Protein AF-T1KUK3-F1 (afdb_monomer_lite)

Sequence (140 aa):
MKTKFILTFIVFLVFITVSYELYVPRKVQKRIIGCGTACPRTCSNPKIDSCIQVCTGNPECPEGYFENNIGKCVLWKDFSLCEDKPRKVEKVMIGCGSACPLTCKYPEPRMCIQVCTGLPECPRGYYENHLGECVLREDC

Organism: Tetranychus urticae (NCBI:txid32264)

pLDDT: mean 81.88, std 10.35, range [54.12, 97.0]

Secondary structure (DSSP, 8-state):
-HHHHHHHHHHHHHHHHHHHHHHS------EE-SSEESS--BTTB---S---EE----EEPPTTEEE-TTS-EEETT-HHHHS---SEE--EE-SSEESS--BSSS-S--S--EE----EEPPTT-EE-TTS-EE-GGG-

Radius of gyration: 22.69 Å; chains: 1; bounding box: 67×40×54 Å

Foldseek 3Di:
DVVVVVVVVVVVVVVVVVVVVVPDDPQQWFAFDQKDWPDAAALVHNDDPDTDIGRPRDGHGDPQWHQAPQRTTDHNVPNVRNVPHPQWDWFDFDQKDWPDDAALVRNDDDDTDIDGPRDGDAPPQFHQYPVRTTGHNVSD

Structure (mmCIF, N/CA/C/O backbone):
data_AF-T1KUK3-F1
#
_entry.id   AF-T1KUK3-F1
#
loop_
_atom_site.group_PDB
_atom_site.id
_atom_site.type_symbol
_atom_site.label_atom_id
_atom_site.label_alt_id
_atom_site.label_comp_id
_atom_site.label_asym_id
_atom_site.label_entity_id
_atom_site.label_seq_id
_atom_site.pdbx_PDB_ins_code
_atom_site.Cartn_x
_atom_site.Cartn_y
_atom_site.Cartn_z
_atom_site.occupancy
_atom_site.B_iso_or_equiv
_atom_site.auth_seq_id
_atom_site.auth_comp_id
_atom_site.auth_asym_id
_atom_site.auth_atom_id
_atom_site.pdbx_PDB_model_num
ATOM 1 N N . MET A 1 1 ? -49.539 22.377 9.166 1.00 60.59 1 MET A N 1
ATOM 2 C CA . MET A 1 1 ? -48.766 21.603 8.160 1.00 60.59 1 MET A CA 1
ATOM 3 C C . MET A 1 1 ? -47.248 21.708 8.326 1.00 60.59 1 MET A C 1
ATOM 5 O O . MET A 1 1 ? -46.596 20.682 8.212 1.00 60.59 1 MET A O 1
ATOM 9 N N . LYS A 1 2 ? -46.676 22.880 8.647 1.00 67.31 2 LYS A N 1
ATOM 10 C CA . LYS A 1 2 ? -45.213 23.085 8.733 1.00 67.31 2 LYS A CA 1
ATOM 11 C C . LYS A 1 2 ? -44.503 22.241 9.813 1.00 67.31 2 LYS A C 1
ATOM 13 O O . LYS A 1 2 ? -43.472 21.649 9.535 1.00 67.31 2 LYS A O 1
ATOM 18 N N . THR A 1 3 ? -45.091 22.093 11.002 1.00 70.62 3 THR A N 1
ATOM 19 C CA . THR A 1 3 ? -44.465 21.374 12.133 1.00 70.62 3 THR A CA 1
ATOM 20 C C . THR A 1 3 ? -44.334 19.863 11.912 1.00 70.62 3 THR A C 1
ATOM 22 O O . THR A 1 3 ? -43.325 19.277 12.284 1.00 70.62 3 THR A O 1
ATOM 25 N N . LYS A 1 4 ? -45.321 19.228 11.258 1.00 74.06 4 LYS A N 1
ATOM 26 C CA . LYS A 1 4 ? -45.257 17.793 10.926 1.00 74.06 4 LYS A CA 1
ATOM 27 C C . LYS A 1 4 ? -44.163 17.504 9.895 1.00 74.06 4 LYS A C 1
ATOM 29 O O . LYS A 1 4 ? -43.435 16.540 10.064 1.00 74.06 4 LYS A O 1
ATOM 34 N N . PHE A 1 5 ? -44.005 18.370 8.891 1.00 78.00 5 PHE A N 1
ATOM 35 C CA . PHE A 1 5 ? -42.974 18.225 7.858 1.00 78.00 5 PHE A CA 1
ATOM 36 C C . PHE A 1 5 ? -41.556 18.344 8.435 1.00 78.00 5 PHE A C 1
ATOM 38 O O . PHE A 1 5 ? -40.680 17.550 8.104 1.00 78.00 5 PHE A O 1
ATOM 45 N N . ILE A 1 6 ? -41.357 19.288 9.361 1.00 82.56 6 ILE A N 1
ATOM 46 C CA . ILE A 1 6 ? -40.087 19.464 10.077 1.00 82.56 6 ILE A CA 1
ATOM 47 C C . ILE A 1 6 ? -39.762 18.221 10.915 1.00 82.56 6 ILE A C 1
ATOM 49 O O . ILE A 1 6 ? -38.642 17.722 10.856 1.00 82.56 6 ILE A O 1
ATOM 53 N N . LEU A 1 7 ? -40.740 17.677 11.646 1.00 83.06 7 LEU A N 1
ATOM 54 C CA . LEU A 1 7 ? -40.525 16.492 12.477 1.00 83.06 7 LEU A CA 1
ATOM 55 C C . LEU A 1 7 ? -40.154 15.258 11.637 1.00 83.06 7 LEU A C 1
ATOM 57 O O . LEU A 1 7 ? -39.232 14.531 11.992 1.00 83.06 7 LEU A O 1
ATOM 61 N N . THR A 1 8 ? -40.818 15.044 10.497 1.00 83.31 8 THR A N 1
ATOM 62 C CA . THR A 1 8 ? -40.507 13.928 9.590 1.00 83.31 8 THR A CA 1
ATOM 63 C C . THR A 1 8 ? -39.112 14.058 8.979 1.00 83.31 8 THR A C 1
ATOM 65 O O . THR A 1 8 ? -38.386 13.069 8.903 1.00 83.31 8 THR A O 1
ATOM 68 N N . PHE A 1 9 ? -38.706 15.270 8.592 1.00 87.06 9 PHE A N 1
ATOM 69 C CA . PHE A 1 9 ? -37.367 15.525 8.063 1.00 87.06 9 PHE A CA 1
ATOM 70 C C . PHE A 1 9 ? -36.273 15.258 9.107 1.00 87.06 9 PHE A C 1
ATOM 72 O O . PHE A 1 9 ? -35.272 14.617 8.798 1.00 87.06 9 PHE A O 1
ATOM 79 N N . ILE A 1 10 ? -36.493 15.670 10.360 1.00 90.12 10 ILE A N 1
ATOM 80 C CA . ILE A 1 10 ? -35.567 15.389 11.466 1.00 90.12 10 ILE A CA 1
ATOM 81 C C . ILE A 1 10 ? -35.442 13.878 11.693 1.00 90.12 10 ILE A C 1
ATOM 83 O O . ILE A 1 10 ? -34.328 13.373 11.793 1.00 90.12 10 ILE A O 1
ATOM 87 N N . VAL A 1 11 ? -36.558 13.141 11.716 1.00 89.75 11 VAL A N 1
ATOM 88 C CA . VAL A 1 11 ? -36.537 11.676 11.870 1.00 89.75 11 VAL A CA 1
ATOM 89 C C . VAL A 1 11 ? -35.761 11.014 10.730 1.00 89.75 11 VAL A C 1
ATOM 91 O O . VAL A 1 11 ? -34.943 10.137 10.985 1.00 89.75 11 VAL A O 1
ATOM 94 N N . PHE A 1 12 ? -35.955 11.459 9.487 1.00 89.31 12 PHE A N 1
ATOM 95 C CA . PHE A 1 12 ? -35.230 10.927 8.332 1.00 89.31 12 PHE A CA 1
ATOM 96 C C . PHE A 1 12 ? -33.721 11.193 8.413 1.00 89.31 12 PHE A C 1
ATOM 98 O O . PHE A 1 12 ? -32.927 10.287 8.174 1.00 89.31 12 PHE A O 1
ATOM 105 N N . LEU A 1 13 ? -33.312 12.400 8.820 1.00 89.38 13 LEU A N 1
ATOM 106 C CA . LEU A 1 13 ? -31.899 12.721 9.026 1.00 89.38 13 LEU A CA 1
ATOM 107 C C . LEU A 1 13 ? -31.270 11.881 10.142 1.00 89.38 13 LEU A C 1
ATOM 109 O O . LEU A 1 13 ? -30.160 11.390 9.967 1.00 89.38 13 LEU A O 1
ATOM 113 N N . VAL A 1 14 ? -31.984 11.667 11.250 1.00 89.50 14 VAL A N 1
ATOM 114 C CA . VAL A 1 14 ? -31.525 10.792 12.341 1.00 89.50 14 VAL A CA 1
ATOM 115 C C . VAL A 1 14 ? -31.393 9.344 11.863 1.00 89.50 14 VAL A C 1
ATOM 117 O O . VAL A 1 14 ? -30.414 8.677 12.178 1.00 89.50 14 VAL A O 1
ATOM 120 N N . PHE A 1 15 ? -32.336 8.853 11.057 1.00 85.50 15 PHE A N 1
ATOM 121 C CA . PHE A 1 15 ? -32.233 7.520 10.459 1.00 85.50 15 PHE A CA 1
ATOM 122 C C . PHE A 1 15 ? -31.022 7.393 9.539 1.00 85.50 15 PHE A C 1
ATOM 124 O O . PHE A 1 15 ? -30.319 6.384 9.593 1.00 85.50 15 PHE A O 1
ATOM 131 N N . ILE A 1 16 ? -30.754 8.414 8.723 1.00 84.38 16 ILE A N 1
ATOM 132 C CA . ILE A 1 16 ? -29.581 8.448 7.853 1.00 84.38 16 ILE A CA 1
ATOM 133 C C . ILE A 1 16 ? -28.302 8.397 8.693 1.00 84.38 16 ILE A C 1
ATOM 135 O O . ILE A 1 16 ? -27.473 7.522 8.458 1.00 84.38 16 ILE A O 1
ATOM 139 N N . THR A 1 17 ? -28.141 9.270 9.691 1.00 79.81 17 THR A N 1
ATOM 140 C CA . THR A 1 17 ? -26.911 9.311 10.501 1.00 79.81 17 THR A CA 1
ATOM 141 C C . THR A 1 17 ? -26.678 8.013 11.273 1.00 79.81 17 THR A C 1
ATOM 143 O O . THR A 1 17 ? -25.563 7.500 11.266 1.00 79.81 17 THR A O 1
ATOM 146 N N . VAL A 1 18 ? -27.724 7.420 11.858 1.00 77.81 18 VAL A N 1
ATOM 147 C CA . VAL A 1 18 ? -27.640 6.115 12.538 1.00 77.81 18 VAL A CA 1
ATOM 148 C C . VAL A 1 18 ? -27.274 4.994 11.561 1.00 77.81 18 VAL A C 1
ATOM 150 O O . VAL A 1 18 ? -26.454 4.139 11.890 1.00 77.81 18 VAL A O 1
ATOM 153 N N . SER A 1 19 ? -27.831 5.006 10.346 1.00 73.50 19 SER A N 1
ATOM 154 C CA . SER A 1 19 ? -27.496 4.017 9.312 1.00 73.50 19 SER A CA 1
ATOM 155 C C . SER A 1 19 ? -26.038 4.139 8.860 1.00 73.50 19 SER A C 1
ATOM 157 O O . SER A 1 19 ? -25.370 3.123 8.682 1.00 73.50 19 SER A O 1
ATOM 159 N N . TYR A 1 20 ? -25.522 5.367 8.729 1.00 70.00 20 TYR A N 1
ATOM 160 C CA . TYR A 1 20 ? -24.113 5.607 8.410 1.00 70.00 20 TYR A CA 1
ATOM 161 C C . TYR A 1 20 ? -23.175 5.094 9.516 1.00 70.00 20 TYR A C 1
ATOM 163 O O . TYR A 1 20 ? -22.209 4.401 9.208 1.00 70.00 20 TYR A O 1
ATOM 171 N N . GLU A 1 21 ? -23.472 5.359 10.791 1.00 64.38 21 GLU A N 1
ATOM 172 C CA . GLU A 1 21 ? -22.660 4.887 11.929 1.00 64.38 21 GLU A CA 1
ATOM 173 C C . GLU A 1 21 ? -22.690 3.359 12.110 1.00 64.38 21 GLU A C 1
ATOM 175 O O . GLU A 1 21 ? -21.705 2.766 12.546 1.00 64.38 21 GLU A O 1
ATOM 180 N N . LEU A 1 22 ? -23.800 2.696 11.761 1.00 58.81 22 LEU A N 1
ATOM 181 C CA . LEU A 1 22 ? -23.907 1.232 11.806 1.00 58.81 22 LEU A CA 1
ATOM 182 C C . LEU A 1 22 ? -23.226 0.542 10.616 1.00 58.81 22 LEU A C 1
ATOM 184 O O . LEU A 1 22 ? -22.751 -0.583 10.764 1.00 58.81 22 LEU A O 1
ATOM 188 N N . TYR A 1 23 ? -23.188 1.183 9.444 1.00 59.19 23 TYR A N 1
ATOM 189 C CA . TYR A 1 23 ? -22.574 0.612 8.241 1.00 59.19 23 TYR A CA 1
ATOM 190 C C .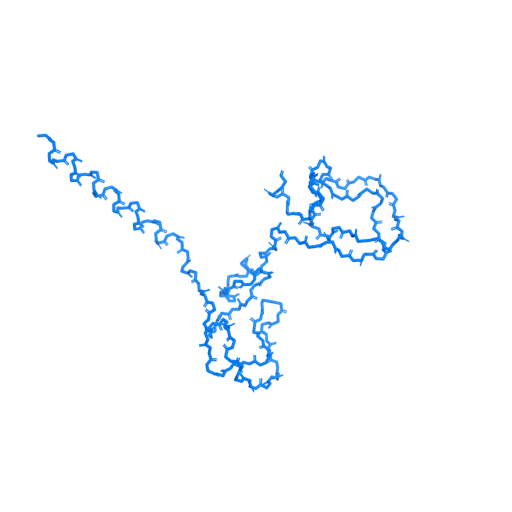 TYR A 1 23 ? -21.048 0.760 8.222 1.00 59.19 23 TYR A C 1
ATOM 192 O O . TYR A 1 23 ? -20.351 -0.063 7.630 1.00 59.19 23 TYR A O 1
ATOM 200 N N . VAL A 1 24 ? -20.501 1.794 8.866 1.00 54.12 24 VAL A N 1
ATOM 201 C CA . VAL A 1 24 ? -19.050 1.966 8.949 1.00 54.12 24 VAL A CA 1
ATOM 202 C C . VAL A 1 24 ? -18.510 1.043 10.047 1.00 54.12 24 VAL A C 1
ATOM 204 O O . VAL A 1 24 ? -18.806 1.262 11.223 1.00 54.12 24 VAL A O 1
ATOM 207 N N . PRO A 1 25 ? -17.691 0.020 9.723 1.00 57.31 25 PRO A N 1
ATOM 208 C CA . PRO A 1 25 ? -17.045 -0.778 10.756 1.00 57.31 25 PRO A CA 1
ATOM 209 C C . PRO A 1 25 ? -16.243 0.173 11.645 1.00 57.31 25 PRO A C 1
ATOM 211 O O . PRO A 1 25 ? -15.490 1.002 11.122 1.00 57.31 25 PRO A O 1
ATOM 214 N N . ARG A 1 26 ? -16.429 0.097 12.975 1.00 57.88 26 ARG A N 1
ATOM 215 C CA . ARG A 1 26 ? -15.693 0.938 13.936 1.00 57.88 26 ARG A CA 1
ATOM 216 C C . ARG A 1 26 ? -14.221 0.908 13.555 1.00 57.88 26 ARG A C 1
ATOM 218 O O . ARG A 1 26 ? -13.572 -0.124 13.706 1.00 57.88 26 ARG A O 1
ATOM 225 N N . LYS A 1 27 ? -13.704 2.031 13.048 1.00 65.12 27 LYS A N 1
ATOM 226 C CA . LYS A 1 27 ? -12.286 2.176 12.724 1.00 65.12 27 LYS A CA 1
ATOM 227 C C . LYS A 1 27 ? -11.512 1.974 14.014 1.00 65.12 27 LYS A C 1
ATOM 229 O O . LYS A 1 27 ? -11.470 2.866 14.859 1.00 65.12 27 LYS A O 1
ATOM 234 N N . VAL A 1 28 ? -10.928 0.796 14.178 1.00 79.50 28 VAL A N 1
ATOM 235 C CA . VAL A 1 28 ? -10.041 0.536 15.300 1.00 79.50 28 VAL A CA 1
ATOM 236 C C . VAL A 1 28 ? -8.745 1.269 15.014 1.00 79.50 28 VAL A C 1
ATOM 238 O O . VAL A 1 28 ? -8.062 1.009 14.026 1.00 79.50 28 VAL A O 1
ATOM 241 N N . GLN A 1 29 ? -8.471 2.274 15.838 1.00 81.88 29 GLN A N 1
ATOM 242 C CA . GLN A 1 29 ? -7.282 3.102 15.710 1.00 81.88 29 GLN A CA 1
ATOM 243 C C . GLN A 1 29 ? -6.159 2.544 16.573 1.00 81.88 29 GLN A C 1
ATOM 245 O O . GLN A 1 29 ? -6.399 1.879 17.587 1.00 81.88 29 GLN A O 1
ATOM 250 N N . LYS A 1 30 ? -4.927 2.863 16.179 1.00 87.00 30 LYS A N 1
ATOM 251 C CA . LYS A 1 30 ? -3.767 2.652 17.036 1.00 87.00 30 LYS A CA 1
ATOM 252 C C . LYS A 1 30 ? -3.907 3.505 18.294 1.00 87.00 30 LYS A C 1
ATOM 254 O O . LYS A 1 30 ? -4.410 4.627 18.238 1.00 87.00 30 LYS A O 1
ATOM 259 N N . ARG A 1 31 ? -3.445 2.987 19.425 1.00 85.62 31 A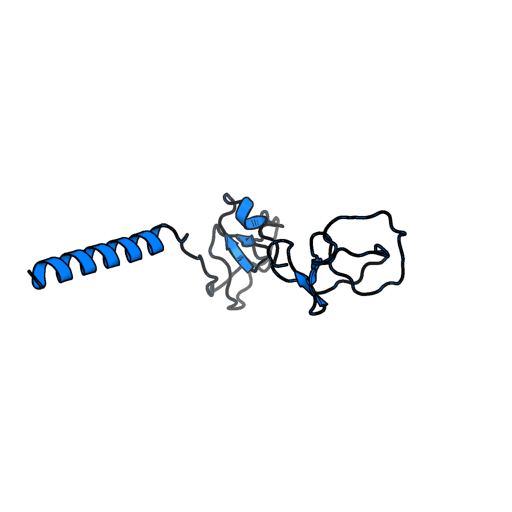RG A N 1
ATOM 260 C CA . ARG A 1 31 ? -3.409 3.716 20.698 1.00 85.62 31 ARG A CA 1
ATOM 261 C C . ARG A 1 31 ? -2.064 3.513 21.369 1.00 85.62 31 ARG A C 1
ATOM 263 O O . ARG A 1 31 ? -1.422 2.493 21.144 1.00 85.62 31 ARG A O 1
ATOM 270 N N . ILE A 1 32 ? -1.650 4.466 22.196 1.00 83.19 32 ILE A N 1
ATOM 271 C CA . ILE A 1 32 ? -0.429 4.315 22.989 1.00 83.19 32 ILE A CA 1
ATOM 272 C C . ILE A 1 32 ? -0.674 3.202 24.005 1.00 83.19 32 ILE A C 1
ATOM 274 O O . ILE A 1 32 ? -1.587 3.283 24.830 1.00 83.19 32 ILE A O 1
ATOM 278 N N . ILE A 1 33 ? 0.123 2.146 23.910 1.00 78.25 33 ILE A N 1
ATOM 279 C CA . ILE A 1 33 ? 0.140 1.049 24.871 1.00 78.25 33 ILE A CA 1
ATOM 280 C C . ILE A 1 33 ? 1.386 1.271 25.727 1.00 78.25 33 ILE A C 1
ATOM 282 O O . ILE A 1 33 ? 2.454 1.550 25.191 1.00 78.25 33 ILE A O 1
ATOM 286 N N . GLY A 1 34 ? 1.252 1.212 27.057 1.00 77.81 34 GLY A N 1
ATOM 287 C CA . GLY A 1 34 ? 2.365 1.530 27.963 1.00 77.81 34 GLY A CA 1
ATOM 288 C C . GLY A 1 34 ? 3.615 0.694 27.675 1.00 77.81 34 GLY A C 1
ATOM 289 O O . GLY A 1 34 ? 4.721 1.223 27.644 1.00 77.81 34 GLY A O 1
ATOM 290 N N . CYS A 1 35 ? 3.415 -0.589 27.378 1.00 77.44 35 CYS A N 1
ATOM 291 C CA . CYS A 1 35 ? 4.442 -1.488 26.876 1.00 77.44 35 CYS A CA 1
ATOM 292 C C . CYS A 1 35 ? 3.823 -2.418 25.830 1.00 77.44 35 CYS A C 1
ATOM 294 O O . CYS A 1 35 ? 2.808 -3.061 26.106 1.00 77.44 35 CYS A O 1
ATOM 296 N N . GLY A 1 36 ? 4.438 -2.473 24.655 1.00 74.75 36 GLY A N 1
ATOM 297 C CA . GLY A 1 36 ? 4.038 -3.295 23.521 1.00 74.75 36 GLY A CA 1
ATOM 298 C C . GLY A 1 36 ? 5.069 -4.373 23.204 1.00 74.75 36 GLY A C 1
ATOM 299 O O . GLY A 1 36 ? 6.009 -4.625 23.963 1.00 74.75 36 GLY A O 1
ATOM 300 N N . THR A 1 37 ? 4.891 -5.028 22.066 1.00 78.44 37 THR A N 1
ATOM 301 C CA . THR A 1 37 ? 5.851 -6.004 21.533 1.00 78.44 37 THR A CA 1
ATOM 302 C C . THR A 1 37 ? 6.750 -5.312 20.512 1.00 78.44 37 THR A C 1
ATOM 304 O O . THR A 1 37 ? 6.251 -4.599 19.648 1.00 78.44 37 THR A O 1
ATOM 307 N N . ALA A 1 38 ? 8.067 -5.564 20.555 1.00 77.38 38 ALA A N 1
ATOM 308 C CA . ALA A 1 38 ? 9.003 -5.103 19.515 1.00 77.38 38 ALA A CA 1
ATOM 309 C C . ALA A 1 38 ? 8.598 -5.551 18.102 1.00 77.38 38 ALA A C 1
ATOM 311 O O . ALA A 1 38 ? 8.994 -4.942 17.112 1.00 77.38 38 ALA A O 1
ATOM 312 N N . CYS A 1 39 ? 7.823 -6.628 18.015 1.00 78.81 39 CYS A N 1
ATOM 313 C CA . CYS A 1 39 ? 7.282 -7.146 16.777 1.00 78.81 39 CYS A CA 1
ATOM 314 C C . CYS A 1 39 ? 5.779 -6.865 16.760 1.00 78.81 39 CYS A C 1
ATOM 316 O O . CYS A 1 39 ? 5.017 -7.560 17.443 1.00 78.81 39 CYS A O 1
ATOM 318 N N . PRO A 1 40 ? 5.317 -5.844 16.033 1.00 73.31 40 PRO A N 1
ATOM 319 C CA . PRO A 1 40 ? 3.893 -5.622 15.875 1.00 73.31 40 PRO A CA 1
ATOM 320 C C . PRO A 1 40 ? 3.270 -6.789 15.100 1.00 73.31 40 PRO A C 1
ATOM 322 O O . PRO A 1 40 ? 3.862 -7.330 14.163 1.00 73.31 40 PRO A O 1
ATOM 325 N N . ARG A 1 41 ? 2.057 -7.186 15.493 1.00 76.81 41 ARG A N 1
ATOM 326 C CA . ARG A 1 41 ? 1.280 -8.185 14.754 1.00 76.81 41 ARG A CA 1
ATOM 327 C C . ARG A 1 41 ? 0.783 -7.559 13.457 1.00 76.81 41 ARG A C 1
ATOM 329 O O . ARG A 1 41 ? -0.027 -6.632 13.485 1.00 76.81 41 ARG A O 1
ATOM 336 N N . THR A 1 42 ? 1.247 -8.079 12.331 1.00 81.75 42 THR A N 1
ATOM 337 C CA . THR A 1 42 ? 0.803 -7.657 11.001 1.00 81.75 42 THR A CA 1
ATOM 338 C C . THR A 1 42 ? 0.049 -8.789 10.324 1.00 81.75 42 THR A C 1
ATOM 340 O O . THR A 1 42 ? 0.204 -9.958 10.681 1.00 81.75 42 THR A O 1
ATOM 343 N N . CYS A 1 43 ? -0.752 -8.459 9.317 1.00 78.00 43 CYS A N 1
ATOM 344 C CA . CYS A 1 43 ? -1.411 -9.462 8.486 1.00 78.00 43 CYS A CA 1
ATOM 345 C C . CYS A 1 43 ? -0.419 -10.443 7.827 1.00 78.00 43 CYS A C 1
ATOM 347 O O . CYS A 1 43 ? -0.726 -11.620 7.667 1.00 78.00 43 CYS A O 1
ATOM 349 N N . SER A 1 44 ? 0.787 -9.979 7.487 1.00 72.75 44 SER A N 1
ATOM 350 C CA . SER A 1 44 ? 1.839 -10.808 6.883 1.00 72.75 44 SER A CA 1
ATOM 351 C C . SER A 1 44 ? 2.569 -11.694 7.894 1.00 72.75 44 SER A C 1
ATOM 353 O O . SER A 1 44 ? 3.159 -12.697 7.507 1.00 72.75 44 SER A O 1
ATOM 355 N N . ASN A 1 45 ? 2.541 -11.334 9.181 1.00 74.81 45 ASN A N 1
ATOM 356 C CA . ASN A 1 45 ? 3.195 -12.089 10.245 1.00 74.81 45 ASN A CA 1
ATOM 357 C C . ASN A 1 45 ? 2.295 -12.187 11.492 1.00 74.81 45 ASN A C 1
ATOM 359 O O . ASN A 1 45 ? 2.539 -11.520 12.505 1.00 74.81 45 ASN A O 1
ATOM 363 N N . PRO A 1 46 ? 1.225 -13.002 11.430 1.00 69.12 46 PRO A N 1
ATOM 364 C CA . PRO A 1 46 ? 0.223 -13.064 12.489 1.00 69.12 46 PRO A CA 1
ATOM 365 C C . PRO A 1 46 ? 0.705 -13.797 13.738 1.00 69.12 46 PRO A C 1
ATOM 367 O O . PRO A 1 46 ? 0.251 -13.527 14.853 1.00 69.12 46 PRO A O 1
ATOM 370 N N . LYS A 1 47 ? 1.610 -14.756 13.545 1.00 67.62 47 LYS A N 1
ATOM 371 C CA . LYS A 1 47 ? 2.179 -15.563 14.609 1.00 67.62 47 LYS A CA 1
ATOM 372 C C . LYS A 1 47 ? 3.588 -15.062 14.868 1.00 67.62 47 LYS A C 1
ATOM 374 O O . LYS A 1 47 ? 4.416 -15.001 13.967 1.00 67.62 47 LYS A O 1
ATOM 379 N N . ILE A 1 48 ? 3.822 -14.660 16.105 1.00 68.50 48 ILE A N 1
ATOM 380 C CA . ILE A 1 48 ? 5.114 -14.183 16.566 1.00 68.50 48 ILE A CA 1
ATOM 381 C C . ILE A 1 48 ? 5.624 -15.233 17.540 1.00 68.50 48 ILE A C 1
ATOM 383 O O . ILE A 1 48 ? 5.028 -15.416 18.600 1.00 68.50 48 ILE A O 1
ATOM 387 N N . ASP A 1 49 ? 6.686 -15.938 17.160 1.00 67.00 49 ASP A N 1
ATOM 388 C CA . ASP A 1 49 ? 7.201 -17.065 17.942 1.00 67.00 49 ASP A CA 1
ATOM 389 C C . ASP A 1 49 ? 8.018 -16.605 19.163 1.00 67.00 49 ASP A C 1
ATOM 391 O O . ASP A 1 49 ? 7.968 -17.238 20.215 1.00 67.00 49 ASP A O 1
ATOM 395 N N . SER A 1 50 ? 8.718 -15.468 19.070 1.00 73.56 50 SER A N 1
ATOM 396 C CA . SER A 1 50 ? 9.450 -14.875 20.197 1.00 73.56 50 SER A CA 1
ATOM 397 C C . SER A 1 50 ? 9.755 -13.399 19.949 1.00 73.56 50 SER A C 1
ATOM 399 O O . SER A 1 50 ? 10.523 -13.092 19.038 1.00 73.56 50 SER A O 1
ATOM 401 N N . CYS A 1 51 ? 9.216 -12.490 20.765 1.00 77.12 51 CYS A N 1
ATOM 402 C CA . CYS A 1 51 ? 9.585 -11.074 20.716 1.00 77.12 51 CYS A CA 1
ATOM 403 C C . CYS A 1 51 ? 9.733 -10.471 22.106 1.00 77.12 51 CYS A C 1
ATOM 405 O O . CYS A 1 51 ? 9.049 -10.859 23.051 1.00 77.12 51 CYS A O 1
ATOM 407 N N . ILE A 1 52 ? 10.660 -9.522 22.211 1.00 81.44 52 ILE A N 1
ATOM 408 C CA . ILE A 1 52 ? 10.910 -8.777 23.440 1.00 81.44 52 ILE A CA 1
ATOM 409 C C . ILE A 1 52 ? 9.820 -7.724 23.649 1.00 81.44 52 ILE A C 1
ATOM 411 O O . ILE A 1 52 ? 9.273 -7.167 22.692 1.00 81.44 52 ILE A O 1
ATOM 415 N N . GLN A 1 53 ? 9.517 -7.442 24.910 1.00 82.06 53 GLN A N 1
ATOM 416 C CA . GLN A 1 53 ? 8.608 -6.366 25.276 1.00 82.06 53 GLN A CA 1
ATOM 417 C C . GLN A 1 53 ? 9.365 -5.036 25.271 1.00 82.06 53 GLN A C 1
ATOM 419 O O . GLN A 1 53 ? 10.475 -4.949 25.795 1.00 82.06 53 GLN A O 1
ATOM 424 N N . VAL A 1 54 ? 8.770 -4.003 24.677 1.00 82.06 54 VAL A N 1
ATOM 425 C CA . VAL A 1 54 ? 9.369 -2.669 24.573 1.00 82.06 54 VAL A CA 1
ATOM 426 C C . VAL A 1 54 ? 8.338 -1.621 24.976 1.00 82.06 54 VAL A C 1
ATOM 428 O O . VAL A 1 54 ? 7.178 -1.684 24.580 1.00 82.06 54 VAL A O 1
ATOM 431 N N . CYS A 1 55 ? 8.757 -0.644 25.777 1.00 83.25 55 CYS A N 1
ATOM 432 C CA . CYS A 1 55 ? 7.901 0.432 26.276 1.00 83.25 55 CYS A CA 1
ATOM 433 C C . CYS A 1 55 ? 8.283 1.750 25.593 1.00 83.25 55 CYS A C 1
ATOM 435 O O . CYS A 1 55 ? 8.862 2.644 26.202 1.00 83.25 55 CYS A O 1
ATOM 437 N N . THR A 1 56 ? 8.025 1.835 24.289 1.00 73.19 56 THR A N 1
ATOM 438 C CA . THR A 1 56 ? 8.423 2.976 23.444 1.00 73.19 56 THR A CA 1
ATOM 439 C C . THR A 1 56 ? 7.383 4.093 23.370 1.00 73.19 56 THR A C 1
ATOM 441 O O . THR A 1 56 ? 7.636 5.101 22.724 1.00 73.19 56 THR A O 1
ATOM 444 N N . GLY A 1 57 ? 6.214 3.941 24.007 1.00 72.75 57 GLY A N 1
ATOM 445 C CA . GLY A 1 57 ? 5.135 4.937 23.940 1.00 72.75 57 GLY A CA 1
ATOM 446 C C . GLY A 1 57 ? 4.572 5.152 22.527 1.00 72.75 57 GLY A C 1
ATOM 447 O O . GLY A 1 57 ? 3.866 6.131 22.287 1.00 72.75 57 GLY A O 1
ATOM 448 N N . ASN A 1 58 ? 4.873 4.246 21.593 1.00 77.25 58 ASN A N 1
ATOM 449 C CA . ASN A 1 58 ? 4.410 4.331 20.216 1.00 77.25 58 ASN A CA 1
ATOM 450 C C . ASN A 1 58 ? 2.945 3.868 20.115 1.00 77.25 58 ASN A C 1
ATOM 452 O O . ASN A 1 58 ? 2.530 2.963 20.844 1.00 77.25 58 ASN A O 1
ATOM 456 N N . PRO A 1 59 ? 2.139 4.463 19.218 1.00 84.31 59 PRO A N 1
ATOM 457 C CA . PRO A 1 59 ? 0.797 3.973 18.947 1.00 84.31 59 PRO A CA 1
ATOM 458 C C . PRO A 1 59 ? 0.843 2.597 18.277 1.00 84.31 59 PRO A C 1
ATOM 460 O O . PRO A 1 59 ? 1.446 2.435 17.217 1.00 84.31 59 PRO A O 1
ATOM 463 N N . GLU A 1 60 ? 0.135 1.630 18.848 1.00 86.25 60 GLU A N 1
ATOM 464 C CA . GLU A 1 60 ? 0.067 0.254 18.354 1.00 86.25 60 GLU A CA 1
ATOM 465 C C . GLU A 1 60 ? -1.389 -0.203 18.201 1.00 86.25 60 GLU A C 1
ATOM 467 O O . GLU A 1 60 ? -2.310 0.362 18.807 1.00 86.25 60 GLU A O 1
ATOM 472 N N . CYS A 1 61 ? -1.615 -1.225 17.370 1.00 85.81 61 CYS A N 1
ATOM 473 C CA . CYS A 1 61 ? -2.929 -1.849 17.269 1.00 85.81 61 CYS A CA 1
ATOM 474 C C . CYS A 1 61 ? -3.287 -2.552 18.587 1.00 85.81 61 CYS A C 1
ATOM 476 O O . CYS A 1 61 ? -2.437 -3.221 19.178 1.00 85.81 61 CYS A O 1
ATOM 478 N N . PRO A 1 62 ? -4.535 -2.415 19.069 1.00 84.81 62 PRO A N 1
ATOM 479 C CA . PRO A 1 62 ? -4.956 -3.080 20.290 1.00 84.81 62 PRO A CA 1
ATOM 480 C C . PRO A 1 62 ? -4.927 -4.603 20.131 1.00 84.81 62 PRO A C 1
ATOM 482 O O . PRO A 1 62 ? -4.961 -5.144 19.025 1.00 84.81 62 PRO A O 1
ATOM 485 N N . GLU A 1 63 ? -4.898 -5.301 21.262 1.00 80.19 63 GLU A N 1
ATOM 486 C CA . GLU A 1 63 ? -4.855 -6.758 21.283 1.00 80.19 63 GLU A CA 1
ATOM 487 C C . GLU A 1 63 ? -6.011 -7.381 20.480 1.00 80.19 63 GLU A C 1
ATOM 489 O O . GLU A 1 63 ? -7.159 -6.942 20.557 1.00 80.19 63 GLU A O 1
ATOM 494 N N . GLY A 1 64 ? -5.686 -8.397 19.676 1.00 78.44 64 GLY A N 1
ATOM 495 C CA . GLY A 1 64 ? -6.630 -9.054 18.765 1.00 78.44 64 GLY A CA 1
ATOM 496 C C . GLY A 1 64 ? -6.751 -8.401 17.383 1.00 78.44 64 GLY A C 1
ATOM 497 O O . GLY A 1 64 ? -7.366 -8.999 16.500 1.00 78.44 64 GLY A O 1
ATOM 498 N N . TYR A 1 65 ? -6.128 -7.238 17.172 1.00 83.31 65 TYR A N 1
ATOM 499 C CA . TYR A 1 65 ? -6.064 -6.563 15.878 1.00 83.31 65 TYR A CA 1
ATOM 500 C C . TYR A 1 65 ? -4.668 -6.653 15.267 1.00 83.31 65 TYR A C 1
ATOM 502 O O . TYR A 1 65 ? -3.656 -6.698 15.967 1.00 83.31 65 TYR A O 1
ATOM 510 N N . PHE A 1 66 ? -4.640 -6.672 13.942 1.00 85.31 66 PHE A N 1
ATOM 511 C CA . PHE A 1 66 ? -3.455 -6.829 13.117 1.00 85.31 66 PHE A CA 1
ATOM 512 C C . PHE A 1 66 ? -3.338 -5.612 12.220 1.00 85.31 66 PHE A C 1
ATOM 514 O O . PHE A 1 66 ? -4.335 -5.124 11.689 1.00 85.31 66 PHE A O 1
ATOM 521 N N . GLU A 1 67 ? -2.125 -5.111 12.061 1.00 84.38 67 GLU A N 1
ATOM 522 C CA . GLU A 1 67 ? -1.866 -4.043 11.111 1.00 84.38 67 GLU A CA 1
ATOM 523 C C . GLU A 1 67 ? -1.849 -4.614 9.686 1.00 84.38 67 GLU A C 1
ATOM 525 O O . GLU A 1 67 ? -1.103 -5.554 9.389 1.00 84.38 67 GLU A O 1
ATOM 530 N N . ASN A 1 68 ? -2.698 -4.077 8.813 1.00 80.50 68 ASN A N 1
ATOM 531 C CA . ASN A 1 68 ? -2.707 -4.428 7.396 1.00 80.50 68 ASN A CA 1
ATOM 532 C C . ASN A 1 68 ? -1.666 -3.619 6.601 1.00 80.50 68 ASN A C 1
ATOM 534 O O . ASN A 1 68 ? -0.989 -2.741 7.135 1.00 80.50 68 ASN A O 1
ATOM 538 N N . ASN A 1 69 ? -1.562 -3.882 5.296 1.00 75.75 69 ASN A N 1
ATOM 539 C CA . ASN A 1 69 ? -0.544 -3.274 4.426 1.00 75.75 69 ASN A CA 1
ATOM 540 C C . ASN A 1 69 ? -0.692 -1.752 4.234 1.00 75.75 69 ASN A C 1
ATOM 542 O O . ASN A 1 69 ? 0.188 -1.117 3.659 1.00 75.75 69 ASN A O 1
ATOM 546 N N . ILE A 1 70 ? -1.793 -1.163 4.710 1.00 75.31 70 ILE A N 1
ATOM 547 C CA . ILE A 1 70 ? -2.063 0.282 4.674 1.00 75.31 70 ILE A CA 1
ATOM 548 C C . ILE A 1 70 ? -2.043 0.921 6.068 1.00 75.31 70 ILE A C 1
ATOM 550 O O . ILE A 1 70 ? -2.500 2.051 6.240 1.00 75.31 70 ILE A O 1
ATOM 554 N N . GLY A 1 71 ? -1.544 0.200 7.075 1.00 78.56 71 GLY A N 1
ATOM 555 C CA . GLY A 1 71 ? -1.355 0.704 8.433 1.00 78.56 71 GLY A CA 1
ATOM 556 C C . GLY A 1 71 ? -2.620 0.774 9.294 1.00 78.56 71 GLY A C 1
ATOM 557 O O . GLY A 1 71 ? -2.613 1.419 10.346 1.00 78.56 71 GLY A O 1
ATOM 558 N N . LYS A 1 72 ? -3.722 0.140 8.870 1.00 83.94 72 LYS A N 1
ATOM 559 C CA . LYS A 1 72 ? -4.977 0.070 9.635 1.00 83.94 72 LYS A CA 1
ATOM 560 C C . LYS A 1 72 ? -5.022 -1.185 10.500 1.00 83.94 72 LYS A C 1
ATOM 562 O O . LYS A 1 72 ? -4.554 -2.242 10.092 1.00 83.94 72 LYS A O 1
ATOM 567 N N . CYS A 1 73 ? -5.658 -1.074 11.664 1.00 85.12 73 CYS A N 1
ATOM 568 C CA . CYS A 1 73 ? -5.905 -2.208 12.546 1.00 85.12 73 CYS A CA 1
ATOM 569 C C . CYS A 1 73 ? -7.173 -2.948 12.111 1.00 85.12 73 CYS A C 1
ATOM 571 O O . CYS A 1 73 ? -8.263 -2.372 12.108 1.00 85.12 73 CYS A O 1
ATOM 573 N N . VAL A 1 74 ? -7.032 -4.223 11.765 1.00 84.06 74 VAL A N 1
ATOM 574 C CA . VAL A 1 74 ? -8.112 -5.089 11.278 1.00 84.06 74 VAL A CA 1
ATOM 575 C C . VAL A 1 74 ? -8.153 -6.380 12.091 1.00 84.06 74 VAL A C 1
ATOM 577 O O . VAL A 1 74 ? -7.157 -6.770 12.701 1.00 84.06 74 VAL A O 1
ATOM 580 N N . LEU A 1 75 ? -9.304 -7.046 12.152 1.00 80.50 75 LEU A N 1
ATOM 581 C CA . LEU A 1 75 ? -9.378 -8.367 12.773 1.00 80.50 75 LEU A CA 1
ATOM 582 C C . LEU A 1 75 ? -8.722 -9.396 11.855 1.00 80.50 75 LEU A C 1
ATOM 584 O O . LEU A 1 75 ? -8.935 -9.379 10.648 1.00 80.50 75 LEU A O 1
ATOM 588 N N . TRP A 1 76 ? -8.005 -10.361 12.435 1.00 69.00 76 TRP A N 1
ATOM 589 C CA . TRP A 1 76 ? -7.415 -11.468 11.668 1.00 69.00 76 TRP A CA 1
ATOM 590 C C . TRP A 1 76 ? -8.441 -12.246 10.832 1.00 69.00 76 TRP A C 1
ATOM 592 O O . TRP A 1 76 ? -8.133 -12.738 9.751 1.00 69.00 76 TRP A O 1
ATOM 602 N N . LYS A 1 77 ? -9.674 -12.362 11.341 1.00 67.50 77 LYS A N 1
ATOM 603 C CA . LYS A 1 77 ? -10.770 -13.068 10.663 1.00 67.50 77 LYS A CA 1
ATOM 604 C C . LYS A 1 77 ? -11.258 -12.348 9.401 1.00 67.50 77 LYS A C 1
ATOM 606 O O . LYS A 1 77 ? -11.839 -13.002 8.541 1.00 67.50 77 LYS A O 1
ATOM 611 N N . ASP A 1 78 ? -10.972 -11.056 9.264 1.00 69.12 78 ASP A N 1
ATOM 612 C CA . ASP A 1 78 ? -11.325 -10.256 8.094 1.00 69.12 78 ASP A CA 1
ATOM 613 C C . ASP A 1 78 ? -10.156 -10.259 7.099 1.00 69.12 78 ASP A C 1
ATOM 615 O O . ASP A 1 78 ? -9.570 -9.225 6.785 1.00 69.12 78 ASP A O 1
ATOM 619 N N . PHE A 1 79 ? -9.785 -11.449 6.617 1.00 60.56 79 PHE A N 1
ATOM 620 C CA . PHE A 1 79 ? -8.612 -11.653 5.756 1.00 60.56 79 PHE A CA 1
ATOM 621 C C . PHE A 1 79 ? -8.640 -10.788 4.480 1.00 60.56 79 PHE A C 1
ATOM 623 O O . PHE A 1 79 ? -7.601 -10.328 4.015 1.00 60.56 79 PHE A O 1
ATOM 630 N N . SER A 1 80 ? -9.827 -10.462 3.962 1.00 61.47 80 SER A N 1
ATOM 631 C CA . SER A 1 80 ? -9.993 -9.521 2.845 1.00 61.47 80 SER A CA 1
ATOM 632 C C . SER A 1 80 ? -9.482 -8.106 3.154 1.00 61.47 80 SER A C 1
ATOM 634 O O . SER A 1 80 ? -8.992 -7.427 2.259 1.00 61.47 80 SER A O 1
ATOM 636 N N . LEU A 1 81 ? -9.529 -7.663 4.415 1.00 64.81 81 LEU A N 1
ATOM 637 C CA . LEU A 1 81 ? -8.966 -6.379 4.856 1.00 64.81 81 LEU A CA 1
ATOM 638 C C . LEU A 1 81 ? -7.447 -6.443 5.078 1.00 64.81 81 LEU A C 1
ATOM 640 O O . LEU A 1 81 ? -6.790 -5.404 5.180 1.00 64.81 81 LEU A O 1
ATOM 644 N N . CYS A 1 82 ? -6.885 -7.648 5.163 1.00 62.28 82 CYS A N 1
ATOM 645 C CA . CYS A 1 82 ? -5.445 -7.888 5.183 1.00 62.28 82 CYS A CA 1
ATOM 646 C C . CYS A 1 82 ? -4.822 -7.857 3.778 1.00 62.28 82 CYS A C 1
ATOM 648 O O . CYS A 1 82 ? -3.643 -7.533 3.644 1.00 62.28 82 CYS A O 1
ATOM 650 N N . GLU A 1 83 ? -5.610 -8.138 2.739 1.00 63.31 83 GLU A N 1
ATOM 651 C CA . GLU A 1 83 ? -5.205 -8.039 1.329 1.00 63.31 83 GLU A CA 1
ATOM 652 C C . GLU A 1 83 ? -5.357 -6.630 0.741 1.00 63.31 83 GLU A C 1
ATOM 654 O O . GLU A 1 83 ? -5.035 -6.422 -0.429 1.00 63.31 83 GLU A O 1
ATOM 659 N N . ASP A 1 84 ? -5.809 -5.661 1.544 1.00 67.38 84 ASP A N 1
ATOM 660 C CA . ASP A 1 84 ? -6.012 -4.272 1.132 1.00 67.38 84 ASP A CA 1
ATOM 661 C C . ASP A 1 84 ? -4.664 -3.698 0.660 1.00 67.38 84 ASP A C 1
ATOM 663 O O . ASP A 1 84 ? -3.782 -3.356 1.457 1.00 67.38 84 ASP A O 1
ATOM 667 N N . LYS A 1 85 ? -4.451 -3.692 -0.660 1.00 70.81 85 LYS A N 1
ATOM 668 C CA . LYS A 1 85 ? -3.234 -3.151 -1.260 1.00 70.81 85 LYS A CA 1
ATOM 669 C C . LYS A 1 85 ? -3.224 -1.637 -1.037 1.00 70.81 85 LYS A C 1
ATOM 671 O O . LYS A 1 85 ? -4.264 -0.994 -1.190 1.00 70.81 85 LYS A O 1
ATOM 676 N N . PRO A 1 86 ? -2.072 -1.030 -0.708 1.00 78.00 86 PRO A N 1
ATOM 677 C CA . PRO A 1 86 ? -1.972 0.423 -0.677 1.00 78.00 86 PRO A CA 1
ATOM 678 C C . PRO A 1 86 ? -2.440 1.015 -2.001 1.00 78.00 86 PRO A C 1
ATOM 680 O O . PRO A 1 86 ? -2.029 0.529 -3.046 1.00 78.00 86 PRO A O 1
ATOM 683 N N . ARG A 1 87 ? -3.288 2.054 -1.960 1.00 84.75 87 ARG A N 1
ATOM 684 C CA . ARG A 1 87 ? -3.788 2.735 -3.172 1.00 84.75 87 ARG A CA 1
ATOM 685 C C . ARG A 1 87 ? -2.671 3.353 -4.003 1.00 84.75 87 ARG A C 1
ATOM 687 O O . ARG A 1 87 ? -2.768 3.415 -5.221 1.00 84.75 87 ARG A O 1
ATOM 694 N N . LYS A 1 88 ? -1.605 3.789 -3.329 1.00 90.19 88 LYS A N 1
ATOM 695 C CA . LYS A 1 88 ? -0.416 4.385 -3.928 1.00 90.19 88 LYS A CA 1
ATOM 696 C C . LYS A 1 88 ? 0.840 3.816 -3.281 1.00 90.19 88 LYS A C 1
ATOM 698 O O . LYS A 1 88 ? 0.876 3.645 -2.063 1.00 90.19 88 LYS A O 1
ATOM 703 N N . VAL A 1 89 ? 1.860 3.561 -4.091 1.00 89.19 89 VAL A N 1
ATOM 704 C CA . VAL A 1 89 ? 3.182 3.089 -3.652 1.00 89.19 89 VAL A CA 1
ATOM 705 C C . VAL A 1 89 ? 4.293 3.836 -4.378 1.00 89.19 89 VAL A C 1
ATOM 707 O O . VAL A 1 89 ? 4.065 4.494 -5.393 1.00 89.19 89 VAL A O 1
ATOM 710 N N . GLU A 1 90 ? 5.505 3.739 -3.847 1.00 92.94 90 GLU A N 1
ATOM 711 C CA . GLU A 1 90 ? 6.700 4.255 -4.508 1.00 92.94 90 GLU A CA 1
ATOM 712 C C . GLU A 1 90 ? 7.224 3.267 -5.558 1.00 92.94 90 GLU A C 1
ATOM 714 O O . GLU A 1 90 ? 6.964 2.060 -5.501 1.00 92.94 90 GLU A O 1
ATOM 719 N N . LYS A 1 91 ? 7.985 3.790 -6.525 1.00 93.62 91 LYS A N 1
ATOM 720 C CA . LYS A 1 91 ? 8.735 2.962 -7.471 1.00 93.62 91 LYS A CA 1
ATOM 721 C C . LYS A 1 91 ? 9.850 2.230 -6.729 1.00 93.62 91 LYS A C 1
ATOM 723 O O . LYS A 1 91 ? 10.517 2.804 -5.872 1.00 93.62 91 LYS A O 1
ATOM 728 N N . VAL A 1 92 ? 10.078 0.975 -7.088 1.00 92.12 92 VAL A N 1
ATOM 729 C CA . VAL A 1 92 ? 11.104 0.120 -6.480 1.00 92.12 92 VAL A CA 1
ATOM 730 C C . VAL A 1 92 ? 12.146 -0.263 -7.518 1.00 92.12 92 VAL A C 1
ATOM 732 O O . VAL A 1 92 ? 11.844 -0.345 -8.706 1.00 92.12 92 VAL A O 1
ATOM 735 N N . MET A 1 93 ? 13.382 -0.505 -7.084 1.00 89.44 93 MET A N 1
ATOM 736 C CA . MET A 1 93 ? 14.440 -0.967 -7.981 1.00 89.44 93 MET A CA 1
ATOM 737 C C . MET A 1 93 ? 14.138 -2.405 -8.418 1.00 89.44 93 MET A C 1
ATOM 739 O O . MET A 1 93 ? 14.209 -3.328 -7.604 1.00 89.44 93 MET A O 1
ATOM 743 N N . ILE A 1 94 ? 13.793 -2.607 -9.689 1.00 84.19 94 ILE A N 1
ATOM 744 C CA . ILE A 1 94 ? 13.545 -3.939 -10.248 1.00 84.19 94 ILE A CA 1
ATOM 745 C C . ILE A 1 94 ? 14.740 -4.311 -11.126 1.00 84.19 94 ILE A C 1
ATOM 747 O O . ILE A 1 94 ? 15.133 -3.558 -12.012 1.00 84.19 94 ILE A O 1
ATOM 751 N N . GLY A 1 95 ? 15.345 -5.478 -10.875 1.00 85.69 95 GLY A N 1
ATOM 752 C CA . GLY A 1 95 ? 16.528 -5.919 -11.626 1.00 85.69 95 GLY A CA 1
ATOM 753 C C . GLY A 1 95 ? 16.254 -6.085 -13.124 1.00 85.69 95 GLY A C 1
ATOM 754 O O . GLY A 1 95 ? 17.056 -5.663 -13.953 1.00 85.69 95 GLY A O 1
ATOM 755 N N . CYS A 1 96 ? 15.093 -6.648 -13.463 1.00 86.81 96 CYS A N 1
ATOM 756 C CA . CYS A 1 96 ? 14.595 -6.738 -14.829 1.00 86.81 96 CYS A CA 1
ATOM 757 C C . CYS A 1 96 ? 13.083 -6.511 -14.872 1.00 86.81 96 CYS A C 1
ATOM 759 O O . CYS A 1 96 ? 12.333 -7.206 -14.180 1.00 86.81 96 CYS A O 1
ATOM 761 N N . GLY A 1 97 ? 12.656 -5.575 -15.712 1.00 85.94 97 GLY A N 1
ATOM 762 C CA . GLY A 1 97 ? 11.268 -5.188 -15.933 1.00 85.94 97 GLY A CA 1
ATOM 763 C C . GLY A 1 97 ? 10.810 -5.439 -17.369 1.00 85.94 97 GLY A C 1
ATOM 764 O O . GLY A 1 97 ? 11.548 -5.947 -18.216 1.00 85.94 97 GLY A O 1
ATOM 765 N N . SER A 1 98 ? 9.559 -5.092 -17.655 1.00 89.19 98 SER A N 1
ATOM 766 C CA . SER A 1 98 ? 9.030 -5.091 -19.025 1.00 89.19 98 SER A CA 1
ATOM 767 C C . SER A 1 98 ? 9.427 -3.788 -19.721 1.00 89.19 98 SER A C 1
ATOM 769 O O . SER A 1 98 ? 9.239 -2.724 -19.143 1.00 89.19 98 SER A O 1
ATOM 771 N N . ALA A 1 99 ? 9.855 -3.829 -20.992 1.00 90.56 99 ALA A N 1
ATOM 772 C CA . ALA A 1 99 ? 9.998 -2.616 -21.821 1.00 90.56 99 ALA A CA 1
ATOM 773 C C . ALA A 1 99 ? 8.678 -1.838 -21.980 1.00 90.56 99 ALA A C 1
ATOM 775 O O . ALA A 1 99 ? 8.664 -0.676 -22.380 1.00 90.56 99 ALA A O 1
ATOM 776 N N . CYS A 1 100 ? 7.559 -2.505 -21.708 1.00 91.75 100 CYS A N 1
ATOM 777 C CA . CYS A 1 100 ? 6.222 -1.941 -21.705 1.00 91.75 100 CYS A CA 1
ATOM 778 C C . CYS A 1 100 ? 5.614 -2.159 -20.320 1.00 91.75 100 CYS A C 1
ATOM 780 O O . CYS A 1 100 ? 4.860 -3.125 -20.138 1.00 91.75 100 CYS A O 1
ATOM 782 N N . PRO A 1 101 ? 5.979 -1.335 -19.328 1.00 89.69 101 PRO A N 1
ATOM 783 C CA . PRO A 1 101 ? 5.383 -1.423 -18.006 1.00 89.69 101 PRO A CA 1
ATOM 784 C C . PRO A 1 101 ? 3.883 -1.115 -18.078 1.00 89.69 101 PRO A C 1
ATOM 786 O O . PRO A 1 101 ? 3.402 -0.450 -19.002 1.00 89.69 101 PRO A O 1
ATOM 789 N N . LEU A 1 102 ? 3.137 -1.623 -17.097 1.00 94.06 102 LEU A N 1
ATOM 790 C CA . LEU A 1 102 ? 1.710 -1.346 -16.989 1.00 94.06 102 LEU A CA 1
ATOM 791 C C . LEU A 1 102 ? 1.496 0.121 -16.608 1.00 94.06 102 LEU A C 1
ATOM 793 O O . LEU A 1 102 ? 2.130 0.656 -15.700 1.00 94.06 102 LEU A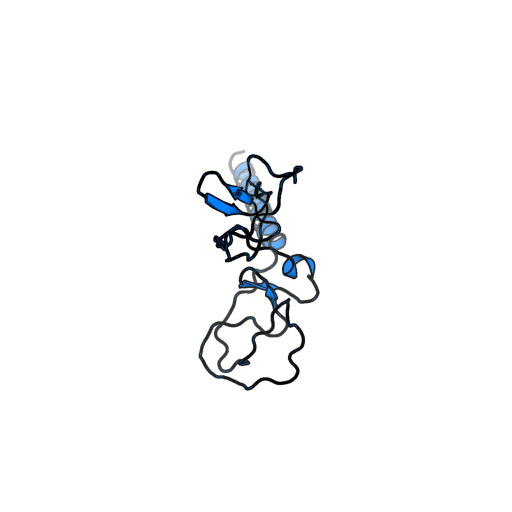 O 1
ATOM 797 N N . THR A 1 103 ? 0.569 0.765 -17.303 1.00 95.88 103 THR A N 1
ATOM 798 C CA . THR A 1 103 ? 0.191 2.164 -17.069 1.00 95.88 103 THR A CA 1
ATOM 799 C C . THR A 1 103 ? -1.323 2.267 -17.053 1.00 95.88 103 THR A C 1
ATOM 801 O O . THR A 1 103 ? -2.001 1.393 -17.591 1.00 95.88 103 THR A O 1
ATOM 804 N N . CYS A 1 104 ? -1.878 3.352 -16.523 1.00 96.44 104 CYS A N 1
ATOM 805 C CA . CYS A 1 104 ? -3.326 3.562 -16.587 1.00 96.44 104 CYS A CA 1
ATOM 806 C C . CYS A 1 104 ? -3.850 3.631 -18.033 1.00 96.44 104 CYS A C 1
ATOM 808 O O . CYS A 1 104 ? -4.964 3.202 -18.321 1.00 96.44 104 CYS A O 1
ATOM 810 N N . LYS A 1 105 ? -3.017 4.099 -18.974 1.00 96.00 105 LYS A N 1
ATOM 811 C CA . LYS A 1 105 ? -3.337 4.120 -20.410 1.00 96.00 105 LYS A CA 1
ATOM 812 C C . LYS A 1 105 ? -3.248 2.737 -21.068 1.00 96.00 105 LYS A C 1
ATOM 814 O O . LYS A 1 105 ? -3.985 2.461 -22.010 1.00 96.00 105 LYS A O 1
ATOM 819 N N . TYR A 1 106 ? -2.340 1.885 -20.595 1.00 94.75 106 TYR A N 1
ATOM 820 C CA . TYR A 1 106 ? -2.115 0.527 -21.095 1.00 94.75 106 TYR A CA 1
ATOM 821 C C . TYR A 1 106 ? -2.091 -0.460 -19.918 1.00 94.75 106 TYR A C 1
ATOM 823 O O . TYR A 1 106 ? -1.010 -0.858 -19.472 1.00 94.75 106 TYR A O 1
ATOM 831 N N . PRO A 1 107 ? -3.272 -0.817 -19.381 1.00 92.56 107 PRO A N 1
ATOM 832 C CA . PRO A 1 107 ? -3.377 -1.633 -18.176 1.00 92.56 107 PRO A CA 1
ATOM 833 C C . PRO A 1 107 ? -3.243 -3.136 -18.448 1.00 92.56 107 PRO A C 1
ATOM 835 O O . PRO A 1 107 ? -3.101 -3.925 -17.520 1.00 92.56 107 PRO A O 1
ATOM 838 N N . GLU A 1 108 ? -3.300 -3.564 -19.705 1.00 91.69 108 GLU A N 1
ATOM 839 C CA . GLU A 1 108 ? -3.165 -4.976 -20.046 1.00 91.69 108 GLU A CA 1
ATOM 840 C C . GLU A 1 108 ? -1.742 -5.294 -20.513 1.00 91.69 108 GLU A C 1
ATOM 842 O O . GLU A 1 108 ? -1.157 -4.521 -21.284 1.00 91.69 108 GLU A O 1
ATOM 847 N N . PRO A 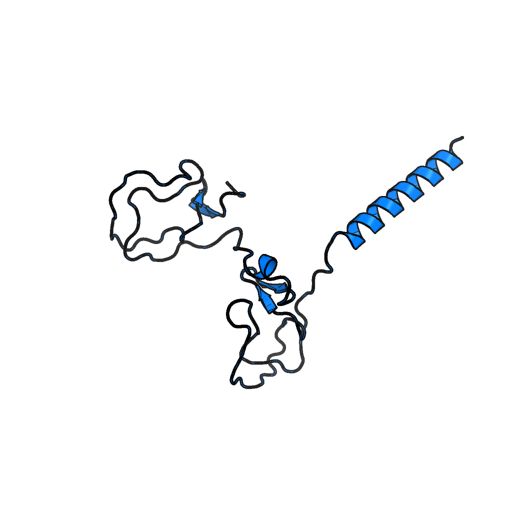1 109 ? -1.166 -6.429 -20.071 1.00 87.31 109 PRO A N 1
ATOM 848 C CA . PRO A 1 109 ? 0.103 -6.900 -20.589 1.00 87.31 109 PRO A CA 1
ATOM 849 C C . PRO A 1 109 ? 0.019 -7.085 -22.101 1.00 87.31 109 PRO A C 1
ATOM 851 O O . PRO A 1 109 ? -0.914 -7.686 -22.628 1.00 87.31 109 PRO A O 1
ATOM 854 N N . ARG A 1 110 ? 1.040 -6.604 -22.798 1.00 91.31 110 ARG A N 1
ATOM 855 C CA . ARG A 1 110 ? 1.199 -6.790 -24.239 1.00 91.31 110 ARG A CA 1
ATOM 856 C C . ARG A 1 110 ? 2.531 -7.456 -24.521 1.00 91.31 110 ARG A C 1
ATOM 858 O O . ARG A 1 110 ? 3.433 -7.422 -23.685 1.00 91.31 110 ARG A O 1
ATOM 865 N N . MET A 1 111 ? 2.644 -8.059 -25.701 1.00 92.56 111 MET A N 1
ATOM 866 C CA . MET A 1 111 ? 3.883 -8.690 -26.138 1.00 92.56 111 MET A CA 1
ATOM 867 C C . MET A 1 111 ? 4.996 -7.639 -26.162 1.00 92.56 111 MET A C 1
ATOM 869 O O . MET A 1 111 ? 4.979 -6.737 -26.995 1.00 92.56 111 MET A O 1
ATOM 873 N N . CYS A 1 112 ? 5.929 -7.744 -25.219 1.00 92.69 112 CYS A N 1
ATOM 874 C CA . CYS A 1 112 ? 7.071 -6.853 -25.091 1.00 92.69 112 CYS A CA 1
ATOM 875 C C . CYS A 1 112 ? 8.290 -7.625 -24.602 1.00 92.69 112 CYS A C 1
ATOM 877 O O . CYS A 1 112 ? 8.182 -8.697 -24.007 1.00 92.69 112 CYS A O 1
ATOM 879 N N . ILE A 1 113 ? 9.460 -7.063 -24.883 1.00 92.69 113 ILE A N 1
ATOM 880 C CA . ILE A 1 113 ? 10.734 -7.609 -24.429 1.00 92.69 113 ILE A CA 1
ATOM 881 C C . ILE A 1 113 ? 10.965 -7.274 -22.952 1.00 92.69 113 ILE A C 1
ATOM 883 O O . ILE A 1 113 ? 10.500 -6.247 -22.451 1.00 92.69 113 ILE A O 1
ATOM 887 N N . GLN A 1 114 ? 11.711 -8.133 -22.265 1.00 90.75 114 GLN A N 1
ATOM 888 C CA . GLN A 1 114 ? 12.220 -7.854 -20.926 1.00 90.75 114 GLN A CA 1
ATOM 889 C C . GLN A 1 114 ? 13.499 -7.016 -21.029 1.00 90.75 114 GLN A C 1
ATOM 891 O O . GLN A 1 114 ? 14.336 -7.262 -21.897 1.00 90.75 114 GLN A O 1
ATOM 896 N N . VAL A 1 115 ? 13.657 -6.042 -20.137 1.00 90.50 115 VAL A N 1
ATOM 897 C CA . VAL A 1 115 ? 14.809 -5.138 -20.095 1.00 90.50 115 VAL A CA 1
ATOM 898 C C . VAL A 1 115 ? 15.356 -5.102 -18.672 1.00 90.50 115 VAL A C 1
ATOM 900 O O . VAL A 1 115 ? 14.599 -5.024 -17.711 1.00 90.50 115 VAL A O 1
ATOM 903 N N . CYS A 1 116 ? 16.678 -5.182 -18.530 1.00 91.00 116 CYS A N 1
ATOM 904 C CA . CYS A 1 116 ? 17.366 -5.206 -17.238 1.00 91.00 116 CYS A CA 1
ATOM 905 C C . CYS A 1 116 ? 18.223 -3.950 -17.073 1.00 91.00 116 CYS A C 1
ATOM 907 O O . CYS A 1 116 ? 19.447 -4.004 -17.136 1.00 91.00 116 CYS A O 1
ATOM 909 N N . THR A 1 117 ? 17.568 -2.798 -16.942 1.00 79.50 117 THR A N 1
ATOM 910 C CA . THR A 1 117 ? 18.232 -1.488 -16.826 1.00 79.50 117 THR A CA 1
ATOM 911 C C . THR A 1 117 ? 18.431 -1.032 -15.384 1.00 79.50 117 THR A C 1
ATOM 913 O O . THR A 1 117 ? 19.068 -0.005 -15.174 1.00 79.50 117 THR A O 1
ATOM 916 N N . GLY A 1 118 ? 17.907 -1.769 -14.394 1.00 78.75 118 GLY A N 1
ATOM 917 C CA . GLY A 1 118 ? 18.037 -1.414 -12.977 1.00 78.75 118 GLY A CA 1
ATOM 918 C C . GLY A 1 118 ? 17.434 -0.048 -12.641 1.00 78.75 118 GLY A C 1
ATOM 919 O O . GLY A 1 118 ? 17.997 0.685 -11.834 1.00 78.75 118 GLY A O 1
ATOM 920 N N . LEU A 1 119 ? 16.327 0.316 -13.294 1.00 83.44 119 LEU A N 1
ATOM 921 C CA . LEU A 1 119 ? 15.624 1.571 -13.038 1.00 83.44 119 LEU A CA 1
ATOM 922 C C . LEU A 1 119 ? 14.482 1.351 -12.031 1.00 83.44 119 LEU A C 1
ATOM 924 O O . LEU A 1 119 ? 13.927 0.251 -11.964 1.00 83.44 119 LEU A O 1
ATOM 928 N N . PRO A 1 120 ? 14.110 2.380 -11.246 1.00 90.12 120 PRO A N 1
ATOM 929 C CA . PRO A 1 120 ? 12.919 2.320 -10.415 1.00 90.12 120 PRO A CA 1
ATOM 930 C C . PRO A 1 120 ? 11.656 2.186 -11.271 1.00 90.12 120 PRO A C 1
ATOM 932 O O . PRO A 1 120 ? 11.391 3.018 -12.140 1.00 90.12 120 PRO A O 1
ATOM 935 N N . GLU A 1 121 ? 10.844 1.176 -10.984 1.00 91.88 121 GLU A N 1
ATOM 936 C CA . GLU A 1 121 ? 9.601 0.872 -11.693 1.00 91.88 121 GLU A CA 1
ATOM 937 C C . GLU A 1 121 ? 8.453 0.650 -10.702 1.00 91.88 121 GLU A C 1
ATOM 939 O O . GLU A 1 121 ? 8.671 0.375 -9.518 1.00 91.88 121 GLU A O 1
ATOM 944 N N . CYS A 1 122 ? 7.208 0.765 -11.173 1.00 93.12 122 CYS A N 1
ATOM 945 C CA . CYS A 1 122 ? 6.063 0.419 -10.340 1.00 93.12 122 CYS A CA 1
ATOM 946 C C . CYS A 1 122 ? 6.070 -1.082 -10.012 1.00 93.12 122 CYS A C 1
ATOM 948 O O . CYS A 1 122 ? 6.250 -1.909 -10.912 1.00 93.12 122 CYS A O 1
ATOM 950 N N . PRO A 1 123 ? 5.864 -1.466 -8.740 1.00 90.75 123 PRO A N 1
ATOM 951 C CA . PRO A 1 123 ? 5.825 -2.869 -8.361 1.00 90.75 123 PRO A CA 1
ATOM 952 C C . PRO A 1 123 ? 4.632 -3.583 -9.010 1.00 90.75 123 PRO A C 1
ATOM 954 O O . PRO A 1 123 ? 3.647 -2.974 -9.432 1.00 90.75 123 PRO A O 1
ATOM 957 N N . ARG A 1 124 ? 4.702 -4.915 -9.080 1.00 86.00 124 ARG A N 1
ATOM 958 C CA . ARG A 1 124 ? 3.652 -5.726 -9.715 1.00 86.00 124 ARG A CA 1
ATOM 959 C C . ARG A 1 124 ? 2.274 -5.446 -9.111 1.00 86.00 124 ARG A C 1
ATOM 961 O O . ARG A 1 124 ? 2.098 -5.451 -7.895 1.00 86.00 124 ARG A O 1
ATOM 968 N N . GLY A 1 125 ? 1.282 -5.293 -9.986 1.00 86.25 125 GLY A N 1
ATOM 969 C CA . GLY A 1 125 ? -0.096 -4.986 -9.603 1.00 86.25 125 GLY A CA 1
ATOM 970 C C . GLY A 1 125 ? -0.386 -3.495 -9.418 1.00 86.25 125 GLY A C 1
ATOM 971 O O . GLY A 1 125 ? -1.518 -3.173 -9.072 1.00 86.25 125 GLY A O 1
ATOM 972 N N . TYR A 1 126 ? 0.597 -2.628 -9.671 1.00 93.56 126 TYR A N 1
ATOM 973 C CA . TYR A 1 126 ? 0.438 -1.180 -9.740 1.00 93.56 126 TYR A CA 1
ATOM 974 C C . TYR A 1 126 ? 0.621 -0.671 -11.167 1.00 93.56 126 TYR A C 1
ATOM 976 O O . TYR A 1 126 ? 1.322 -1.282 -11.976 1.00 93.56 126 TYR A O 1
ATOM 984 N N . TYR A 1 127 ? -0.007 0.463 -11.450 1.00 96.69 127 TYR A N 1
ATOM 985 C CA . TYR A 1 127 ? -0.058 1.107 -12.752 1.00 96.69 127 TYR A CA 1
ATOM 986 C C . TYR A 1 127 ? 0.502 2.513 -12.621 1.00 96.69 127 TYR A C 1
ATOM 988 O O . TYR A 1 127 ? 0.130 3.245 -11.706 1.00 96.69 127 TYR A O 1
ATOM 996 N N . GLU A 1 128 ? 1.383 2.898 -13.537 1.00 96.69 128 GLU A N 1
ATOM 997 C CA . GLU A 1 128 ? 1.847 4.280 -13.592 1.00 96.69 128 GLU A CA 1
ATOM 998 C C . GLU A 1 128 ? 0.749 5.177 -14.187 1.00 96.69 128 GLU A C 1
ATOM 1000 O O . GLU A 1 128 ? 0.265 4.938 -15.303 1.00 96.69 128 GLU A O 1
ATOM 1005 N N . ASN A 1 129 ? 0.325 6.189 -13.429 1.00 96.38 129 ASN A N 1
ATOM 1006 C CA . ASN A 1 129 ? -0.630 7.194 -13.890 1.00 96.38 129 ASN A CA 1
ATOM 1007 C C . ASN A 1 129 ? 0.067 8.306 -14.704 1.00 96.38 129 ASN A C 1
ATOM 1009 O O . ASN A 1 129 ? 1.278 8.299 -14.917 1.00 96.38 129 ASN A O 1
ATOM 1013 N N . HIS A 1 130 ? -0.696 9.295 -15.173 1.00 95.25 130 HIS A N 1
ATOM 1014 C CA . HIS A 1 130 ? -0.160 10.414 -15.963 1.00 95.25 130 HIS A CA 1
ATOM 1015 C C . HIS A 1 130 ? 0.755 11.367 -15.166 1.00 95.25 130 HIS A C 1
ATOM 1017 O O . HIS A 1 130 ? 1.450 12.179 -15.772 1.00 95.25 130 HIS A O 1
ATOM 1023 N N . LEU A 1 131 ? 0.759 11.268 -13.833 1.00 95.62 131 LEU A N 1
ATOM 1024 C CA . LEU A 1 131 ? 1.635 12.016 -12.926 1.00 95.62 131 LEU A CA 1
ATOM 1025 C C . LEU A 1 131 ? 2.927 11.247 -12.593 1.00 95.62 131 LEU A C 1
ATOM 1027 O O . LEU A 1 131 ? 3.775 11.766 -11.871 1.00 95.62 131 LEU A O 1
ATOM 1031 N N . GLY A 1 132 ? 3.090 10.023 -13.107 1.00 93.81 132 GLY A N 1
ATOM 1032 C CA . GLY A 1 132 ? 4.239 9.161 -12.820 1.00 93.81 132 GLY A CA 1
ATOM 1033 C C . GLY A 1 132 ? 4.146 8.403 -11.490 1.00 93.81 132 GLY A C 1
ATOM 1034 O O . GLY A 1 132 ? 5.150 7.875 -11.007 1.00 93.81 132 GLY A O 1
ATOM 1035 N N . GLU A 1 133 ? 2.963 8.353 -10.876 1.00 97.00 133 GLU A N 1
ATOM 1036 C CA . GLU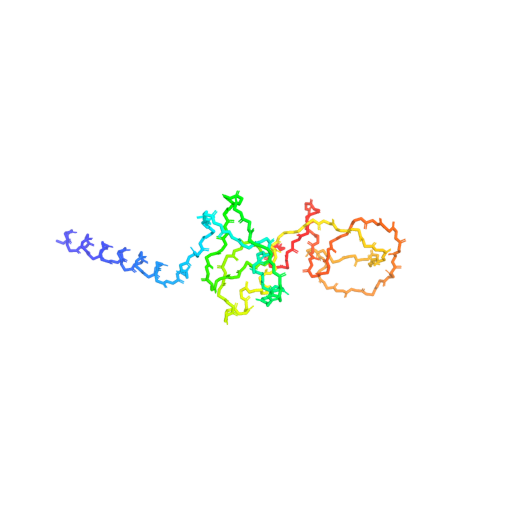 A 1 133 ? 2.718 7.691 -9.595 1.00 97.00 133 GLU A CA 1
ATOM 1037 C C . GLU A 1 133 ? 2.236 6.252 -9.796 1.00 97.00 133 GLU A C 1
ATOM 1039 O O . GLU A 1 133 ? 1.470 5.975 -10.719 1.00 97.00 133 GLU A O 1
ATOM 1044 N N . CYS A 1 134 ? 2.631 5.345 -8.900 1.00 96.25 134 CYS A N 1
ATOM 1045 C CA . CYS A 1 134 ? 2.184 3.956 -8.926 1.00 96.25 134 CYS A CA 1
ATOM 1046 C C . CYS A 1 134 ? 0.894 3.804 -8.125 1.00 96.25 134 CYS A C 1
ATOM 1048 O O . CYS A 1 134 ? 0.917 3.890 -6.895 1.00 96.25 134 CYS A O 1
ATOM 1050 N N . VAL A 1 135 ? -0.211 3.559 -8.823 1.00 95.56 135 VAL A N 1
ATOM 1051 C CA . VAL A 1 135 ? -1.553 3.451 -8.240 1.00 95.56 135 VAL A CA 1
ATOM 1052 C C . VAL A 1 135 ? -2.199 2.105 -8.548 1.00 95.56 135 VAL A C 1
ATOM 1054 O O . VAL A 1 135 ? -1.714 1.349 -9.394 1.00 95.56 135 VAL A O 1
ATOM 1057 N N . LEU A 1 136 ? -3.274 1.771 -7.841 1.00 93.38 136 LEU A N 1
ATOM 1058 C CA . LEU A 1 136 ? -4.091 0.616 -8.196 1.00 93.38 136 LEU A CA 1
ATOM 1059 C C . LEU A 1 136 ? -4.914 0.882 -9.461 1.00 93.38 136 LEU A C 1
ATOM 1061 O O . LEU A 1 136 ? -5.100 2.025 -9.873 1.00 93.38 136 LEU A O 1
ATOM 1065 N N . ARG A 1 137 ? -5.426 -0.185 -10.085 1.00 90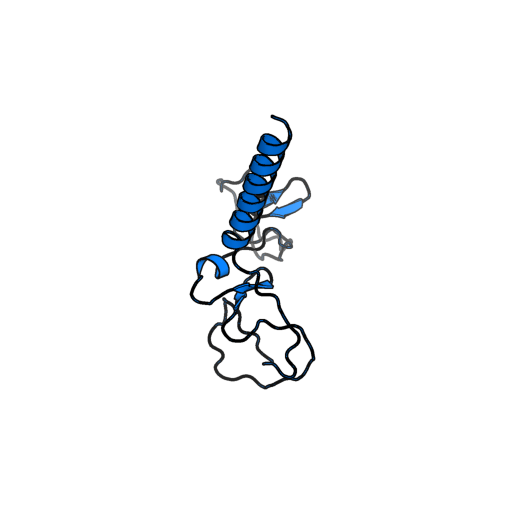.94 137 ARG A N 1
ATOM 1066 C CA . ARG A 1 137 ? -6.207 -0.069 -11.327 1.00 90.94 137 ARG A CA 1
ATOM 1067 C C . ARG A 1 137 ? -7.483 0.741 -11.127 1.00 90.94 137 ARG A C 1
ATOM 1069 O O . ARG A 1 137 ? -7.925 1.402 -12.056 1.00 90.94 137 ARG A O 1
ATOM 1076 N N . GLU A 1 138 ? -8.082 0.656 -9.946 1.00 89.88 138 GLU A N 1
ATOM 1077 C CA . GLU A 1 138 ? -9.309 1.378 -9.605 1.00 89.88 138 GLU A CA 1
ATOM 1078 C C . GLU A 1 138 ? -9.064 2.881 -9.399 1.00 89.88 138 GLU A C 1
ATOM 1080 O O . GLU A 1 138 ? -10.021 3.649 -9.379 1.00 89.88 138 GLU A O 1
ATOM 1085 N N . ASP A 1 139 ? -7.798 3.273 -9.228 1.00 92.00 139 ASP A N 1
ATOM 1086 C CA . ASP A 1 139 ? -7.336 4.653 -9.046 1.00 92.00 139 ASP A CA 1
ATOM 1087 C C . ASP A 1 139 ? -6.638 5.205 -10.312 1.00 92.00 139 ASP A C 1
ATOM 1089 O O . ASP A 1 139 ? -6.024 6.277 -10.280 1.00 92.00 139 ASP A O 1
ATOM 1093 N N . CYS A 1 140 ? -6.730 4.463 -11.421 1.00 89.12 140 CYS A N 1
ATOM 1094 C CA . CYS A 1 140 ? -6.589 4.994 -12.769 1.00 89.12 140 CYS A CA 1
ATOM 1095 C C . CYS A 1 140 ? -7.882 5.727 -13.181 1.00 89.12 140 CYS A C 1
ATOM 1097 O O . CYS A 1 140 ? -7.746 6.695 -13.954 1.00 89.12 140 CYS A O 1
#

InterPro domains:
  IPR002919 Trypsin Inhibitor-like, cysteine rich domain [PF01826] (33-77)
  IPR002919 Trypsin Inhibitor-like, cysteine rich domain [PF01826] (92-140)
  IPR036084 Serine protease inhibitor-like superfamily [SSF57567] (32-77)
  IPR036084 Serine protease inhibitor-like superfamily [SSF57567] (91-140)
  IPR051368 Serine Protease Inhibitor-like TIL Domain [PTHR23259] (92-140)